Protein AF-A0A9X9F0M6-F1 (afdb_monomer)

Sequence (64 aa):
DALLVNHPNELKFYQSLTPGYQKDWARNLFSVKQEKTREKRLEKMIEILSQGYKTIELFRKKKK

Structure (mmCIF, N/CA/C/O backbone):
data_AF-A0A9X9F0M6-F1
#
_entry.id   AF-A0A9X9F0M6-F1
#
loop_
_atom_site.group_PDB
_atom_site.id
_atom_site.type_symbol
_atom_site.label_atom_id
_atom_site.label_alt_id
_atom_site.label_comp_id
_atom_site.label_asym_id
_atom_site.label_entity_id
_atom_site.label_seq_id
_atom_site.pdbx_PDB_ins_code
_atom_site.Cartn_x
_atom_site.Cartn_y
_atom_site.Cartn_z
_atom_site.occupancy
_atom_site.B_iso_or_equiv
_atom_site.auth_seq_id
_atom_site.auth_comp_id
_atom_site.auth_asym_id
_atom_site.auth_atom_id
_atom_site.pdbx_PDB_model_num
ATOM 1 N N . ASP A 1 1 ? 7.793 -11.130 -11.269 1.00 49.16 1 ASP A N 1
ATOM 2 C CA . ASP A 1 1 ? 8.017 -10.953 -9.821 1.00 49.16 1 ASP A CA 1
ATOM 3 C C . ASP A 1 1 ? 6.806 -10.395 -9.107 1.00 49.16 1 ASP A C 1
ATOM 5 O O . ASP A 1 1 ? 6.211 -9.425 -9.569 1.00 49.16 1 ASP A O 1
ATOM 9 N N . ALA A 1 2 ? 6.416 -11.025 -8.001 1.00 63.47 2 ALA A N 1
ATOM 10 C CA . ALA A 1 2 ? 5.374 -10.503 -7.130 1.00 63.47 2 ALA A CA 1
ATOM 11 C C . ALA A 1 2 ? 5.966 -9.404 -6.227 1.00 63.47 2 ALA A C 1
ATOM 13 O O . ALA A 1 2 ? 6.980 -9.592 -5.563 1.00 63.47 2 ALA A O 1
ATOM 14 N N . LEU A 1 3 ? 5.316 -8.240 -6.231 1.00 70.69 3 LEU A N 1
ATOM 15 C CA . LEU A 1 3 ? 5.816 -6.958 -5.714 1.00 70.69 3 LEU A CA 1
ATOM 16 C C . LEU A 1 3 ? 6.253 -6.960 -4.233 1.00 70.69 3 LEU A C 1
ATOM 18 O O . LEU A 1 3 ? 7.026 -6.101 -3.836 1.00 70.69 3 LEU A O 1
ATOM 22 N N . LEU A 1 4 ? 5.769 -7.901 -3.418 1.00 81.06 4 LEU A N 1
ATOM 23 C CA . LEU A 1 4 ? 5.990 -7.951 -1.964 1.00 81.06 4 LEU A CA 1
ATOM 24 C C . LEU A 1 4 ? 6.380 -9.357 -1.473 1.00 81.06 4 LEU A C 1
ATOM 26 O O . LEU A 1 4 ? 6.064 -9.728 -0.348 1.00 81.06 4 LEU A O 1
ATOM 30 N N . VAL A 1 5 ? 7.046 -10.166 -2.304 1.00 79.56 5 VAL A N 1
ATOM 31 C CA . VAL A 1 5 ? 7.436 -11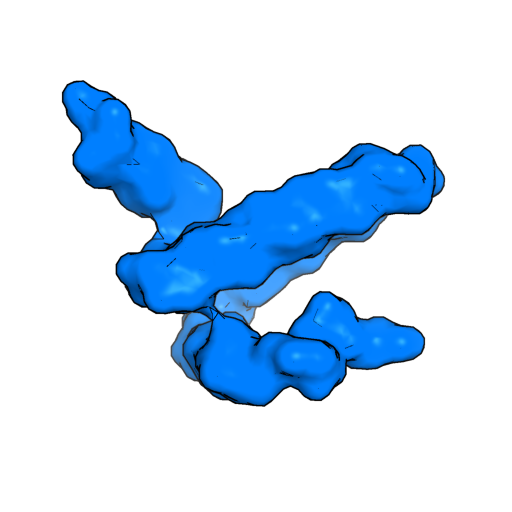.549 -1.938 1.00 79.56 5 VAL A CA 1
ATOM 32 C C . VAL A 1 5 ? 8.261 -11.611 -0.651 1.00 79.56 5 VAL A C 1
ATOM 34 O O . VAL A 1 5 ? 8.052 -12.505 0.162 1.00 79.56 5 VAL A O 1
ATOM 37 N N . ASN A 1 6 ? 9.130 -10.625 -0.424 1.00 88.19 6 ASN A N 1
ATOM 38 C CA . ASN A 1 6 ? 9.984 -10.562 0.767 1.00 88.19 6 ASN A CA 1
ATOM 39 C C . ASN A 1 6 ? 9.277 -9.963 2.001 1.00 88.19 6 ASN A C 1
ATOM 41 O O . ASN A 1 6 ? 9.872 -9.881 3.072 1.00 88.19 6 ASN A O 1
ATOM 45 N N . HIS A 1 7 ? 8.018 -9.539 1.859 1.00 91.12 7 HIS A N 1
ATOM 46 C CA . HIS A 1 7 ? 7.257 -8.783 2.856 1.00 91.12 7 HIS A CA 1
ATOM 47 C C . HIS A 1 7 ? 5.860 -9.403 3.039 1.00 91.12 7 HIS A C 1
A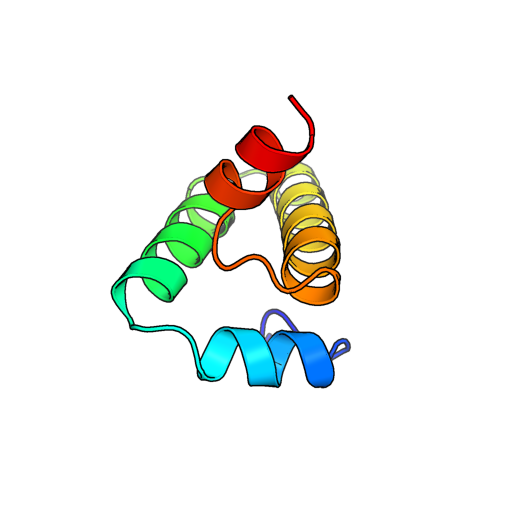TOM 49 O O . HIS A 1 7 ? 4.858 -8.837 2.593 1.00 91.12 7 HIS A O 1
ATOM 55 N N . PRO A 1 8 ? 5.760 -10.604 3.647 1.00 91.81 8 PRO A N 1
ATOM 56 C CA . PRO A 1 8 ? 4.515 -11.375 3.682 1.00 91.81 8 PRO A CA 1
ATOM 57 C C . PRO A 1 8 ? 3.393 -10.692 4.478 1.00 91.81 8 PRO A C 1
ATOM 59 O O . PRO A 1 8 ? 2.218 -10.845 4.139 1.00 91.81 8 PRO A O 1
ATOM 62 N N . ASN A 1 9 ? 3.730 -9.905 5.503 1.00 92.69 9 ASN A N 1
ATOM 63 C CA . ASN A 1 9 ? 2.749 -9.173 6.308 1.00 92.69 9 ASN A CA 1
ATOM 64 C C . ASN A 1 9 ? 2.129 -8.023 5.510 1.00 92.69 9 ASN A C 1
ATOM 66 O O . ASN A 1 9 ? 0.907 -7.875 5.450 1.00 92.69 9 ASN A O 1
ATOM 70 N N . GLU A 1 10 ? 2.974 -7.242 4.845 1.00 93.88 10 GLU A N 1
ATOM 71 C CA . GLU A 1 10 ? 2.582 -6.135 3.985 1.00 93.88 10 GLU A CA 1
ATOM 72 C C . GLU A 1 10 ? 1.835 -6.648 2.753 1.00 93.88 10 GLU A C 1
ATOM 74 O O . GLU A 1 10 ? 0.847 -6.040 2.347 1.00 93.88 10 GLU A O 1
ATOM 79 N N . LEU A 1 11 ? 2.242 -7.796 2.199 1.00 93.38 11 LEU A N 1
ATOM 80 C CA . LEU A 1 11 ? 1.532 -8.473 1.116 1.00 93.38 11 LEU A CA 1
ATOM 81 C C . LEU A 1 11 ? 0.119 -8.869 1.546 1.00 93.38 11 LEU A C 1
ATOM 83 O O . LEU A 1 11 ? -0.837 -8.572 0.831 1.00 93.38 11 LEU A O 1
ATOM 87 N N . LYS A 1 12 ? -0.036 -9.492 2.719 1.00 93.19 12 LYS A N 1
ATOM 88 C CA . LYS A 1 12 ? -1.348 -9.874 3.258 1.00 93.19 12 LYS A CA 1
ATOM 89 C C . LYS A 1 12 ? -2.230 -8.648 3.501 1.00 93.19 12 LYS A C 1
ATOM 91 O O . LYS A 1 12 ? -3.405 -8.649 3.134 1.00 93.19 12 LYS A O 1
ATOM 96 N N . PHE A 1 13 ? -1.664 -7.584 4.069 1.00 94.50 13 PHE A N 1
ATOM 97 C CA . PHE A 1 13 ? -2.379 -6.326 4.274 1.00 94.50 13 PHE A CA 1
ATOM 98 C C . PHE A 1 13 ? -2.808 -5.704 2.940 1.00 94.50 13 PHE A C 1
ATOM 100 O O . PHE A 1 13 ? -3.981 -5.385 2.760 1.00 94.50 13 PHE A O 1
ATOM 107 N N . TYR A 1 14 ? -1.900 -5.623 1.968 1.00 93.81 14 TYR A N 1
ATOM 108 C CA . TYR A 1 14 ? -2.186 -5.147 0.618 1.00 93.81 14 TYR A CA 1
ATOM 109 C C . TYR A 1 14 ? -3.293 -5.960 -0.074 1.00 93.81 14 TYR A C 1
ATOM 111 O O . TYR A 1 14 ? -4.220 -5.383 -0.644 1.00 93.81 14 TYR A O 1
ATOM 119 N N . GLN A 1 15 ? -3.247 -7.291 0.023 1.00 92.50 15 GLN A N 1
ATOM 120 C CA . GLN A 1 15 ? -4.270 -8.187 -0.526 1.00 92.50 15 GLN A CA 1
ATOM 121 C C . GLN A 1 15 ? -5.643 -7.989 0.129 1.00 92.50 15 GLN A C 1
ATOM 123 O O . GLN A 1 15 ? -6.658 -8.134 -0.546 1.00 92.50 15 GLN A O 1
ATOM 128 N N . SER A 1 16 ? -5.685 -7.600 1.407 1.00 94.38 16 SER A N 1
ATOM 129 C CA . SER A 1 16 ? -6.933 -7.273 2.112 1.00 94.38 16 SER A CA 1
ATOM 130 C C . SER A 1 16 ? -7.523 -5.901 1.757 1.00 94.38 16 SER A C 1
ATOM 132 O O . SER A 1 16 ? -8.665 -5.607 2.117 1.00 94.38 16 SER A O 1
ATOM 134 N N . LEU A 1 17 ? -6.770 -5.037 1.064 1.00 94.56 17 LEU A N 1
ATOM 135 C CA . LEU A 1 17 ? -7.278 -3.738 0.635 1.00 94.56 17 LEU A CA 1
ATOM 136 C C . LEU A 1 17 ? -8.361 -3.905 -0.434 1.00 94.56 17 LEU A C 1
ATOM 138 O O . LEU A 1 17 ? -8.276 -4.759 -1.311 1.00 94.56 17 LEU A O 1
ATOM 142 N N . THR A 1 18 ? -9.346 -3.006 -0.431 1.00 96.06 18 THR A N 1
ATOM 143 C CA . THR A 1 18 ? -10.325 -2.944 -1.522 1.00 96.06 18 THR A CA 1
ATOM 144 C C . THR A 1 18 ? -9.628 -2.662 -2.863 1.00 96.06 18 THR A C 1
ATOM 146 O O . THR A 1 18 ? -8.672 -1.873 -2.878 1.00 96.06 18 THR A O 1
ATOM 149 N N . PRO A 1 19 ? -10.143 -3.172 -4.000 1.00 94.19 19 PRO A N 1
ATOM 150 C CA . PRO A 1 19 ? -9.498 -3.040 -5.311 1.00 94.19 19 PRO A CA 1
ATOM 151 C C . PRO A 1 19 ? -9.124 -1.606 -5.716 1.00 94.19 19 PRO A C 1
ATOM 153 O O . PRO A 1 19 ? -8.151 -1.405 -6.439 1.00 94.19 19 PRO A O 1
ATOM 156 N N . GLY A 1 20 ? -9.863 -0.594 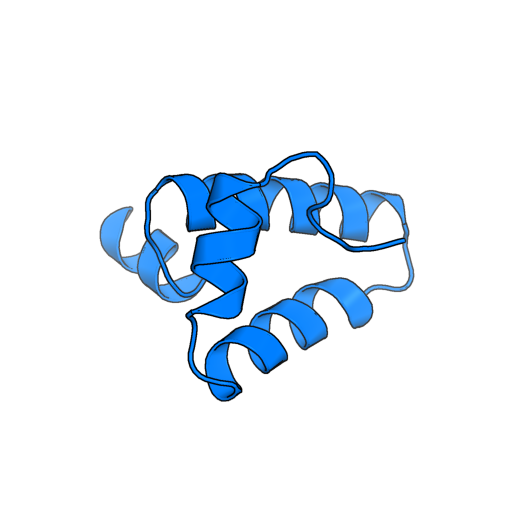-5.245 1.00 95.94 20 GLY A N 1
ATOM 157 C CA . GLY A 1 20 ? -9.536 0.816 -5.485 1.00 95.94 20 GLY A CA 1
ATOM 158 C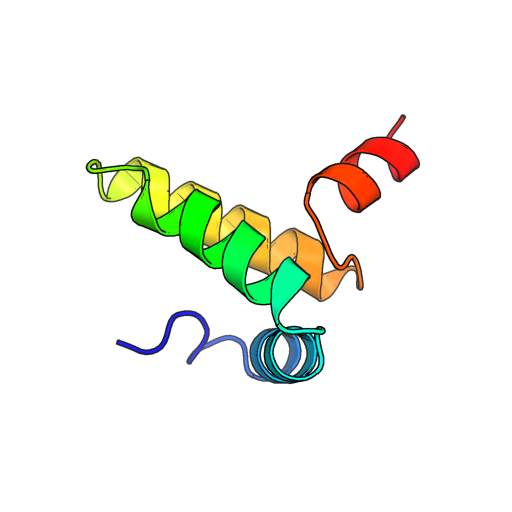 C . GLY A 1 20 ? -8.158 1.220 -4.948 1.00 95.94 20 GLY A C 1
ATOM 159 O O . GLY A 1 20 ? -7.370 1.819 -5.674 1.00 95.94 20 GLY A O 1
ATOM 160 N N . TYR A 1 21 ? -7.828 0.828 -3.715 1.00 95.00 21 TYR A N 1
ATOM 161 C CA . TYR A 1 21 ? -6.526 1.128 -3.109 1.00 95.00 21 TYR A CA 1
ATOM 162 C C . TYR A 1 21 ? -5.391 0.328 -3.753 1.00 95.00 21 TYR A C 1
ATOM 164 O O . TYR A 1 21 ? -4.305 0.861 -3.958 1.00 95.00 21 TYR A O 1
ATOM 172 N N . GLN A 1 22 ? -5.643 -0.930 -4.130 1.00 93.62 22 GLN A N 1
ATOM 173 C CA . GLN A 1 22 ? -4.661 -1.736 -4.861 1.00 93.62 22 GLN A CA 1
ATOM 174 C C . GLN A 1 22 ? -4.315 -1.100 -6.216 1.00 93.62 22 GLN A C 1
ATOM 176 O O . GLN A 1 22 ? -3.144 -0.972 -6.573 1.00 93.62 22 GLN A O 1
ATOM 181 N N . LYS A 1 23 ? -5.329 -0.623 -6.953 1.00 94.00 23 LYS A N 1
ATOM 182 C CA . LYS A 1 23 ? -5.135 0.097 -8.221 1.00 94.00 23 LYS A CA 1
ATOM 183 C C . LYS A 1 23 ? -4.354 1.397 -8.048 1.00 94.00 23 LYS A C 1
ATOM 185 O O . LYS A 1 23 ? -3.563 1.726 -8.928 1.00 94.00 23 LYS A O 1
ATOM 190 N N . ASP A 1 24 ? -4.554 2.122 -6.950 1.00 94.31 24 ASP A N 1
ATOM 191 C CA . ASP A 1 24 ? -3.807 3.353 -6.669 1.00 94.31 24 ASP A CA 1
ATOM 192 C C . ASP A 1 24 ? -2.305 3.079 -6.482 1.00 94.31 24 ASP A C 1
ATOM 194 O O . ASP A 1 24 ? -1.466 3.702 -7.137 1.00 94.31 24 ASP A O 1
ATOM 198 N N . TRP A 1 25 ? -1.963 2.055 -5.693 1.00 93.56 25 TRP A N 1
ATOM 199 C CA . TRP A 1 25 ? -0.580 1.594 -5.535 1.00 93.56 25 TRP A CA 1
ATOM 200 C C . TRP A 1 25 ? 0.033 1.107 -6.844 1.00 93.56 25 TRP A C 1
ATOM 202 O O . TRP A 1 25 ? 1.142 1.516 -7.195 1.00 93.56 25 TRP A O 1
ATOM 212 N N . ALA A 1 26 ? -0.698 0.287 -7.603 1.00 92.06 26 ALA A N 1
ATOM 213 C CA . ALA A 1 26 ? -0.252 -0.179 -8.909 1.00 92.06 26 ALA A CA 1
ATOM 214 C C . ALA A 1 26 ? 0.006 1.003 -9.857 1.00 92.06 26 ALA A C 1
ATOM 216 O O . ALA A 1 26 ? 1.065 1.081 -10.477 1.00 92.06 26 ALA A O 1
ATOM 217 N N . ARG A 1 27 ? -0.904 1.983 -9.923 1.00 92.44 27 ARG A N 1
ATOM 218 C CA . ARG A 1 27 ? -0.707 3.202 -10.719 1.00 92.44 27 ARG A CA 1
ATOM 219 C C . ARG A 1 27 ? 0.553 3.944 -10.283 1.00 92.44 27 ARG A C 1
ATOM 221 O O . ARG A 1 27 ? 1.332 4.354 -11.138 1.00 92.44 27 ARG A O 1
ATOM 228 N N . ASN A 1 28 ? 0.786 4.089 -8.981 1.00 90.19 28 ASN A N 1
ATOM 229 C CA . ASN A 1 28 ? 1.978 4.757 -8.469 1.00 90.19 28 ASN A CA 1
ATOM 230 C C . ASN A 1 28 ? 3.267 4.026 -8.883 1.00 90.19 28 ASN A C 1
ATOM 232 O O . ASN A 1 28 ? 4.205 4.653 -9.368 1.00 90.19 28 ASN A O 1
ATOM 236 N N . LEU A 1 29 ? 3.315 2.703 -8.770 1.00 90.88 29 LEU A N 1
ATOM 237 C CA . LEU A 1 29 ? 4.513 1.917 -9.076 1.00 90.88 29 LEU A CA 1
ATOM 238 C C . LEU A 1 29 ? 4.776 1.773 -10.580 1.00 90.88 29 LEU A C 1
ATOM 240 O O . LEU A 1 29 ? 5.912 1.927 -11.028 1.00 90.88 29 LEU A O 1
ATOM 244 N N . PHE A 1 30 ? 3.739 1.513 -11.376 1.00 89.06 30 PHE A N 1
ATOM 245 C CA . PHE A 1 30 ? 3.879 1.228 -12.806 1.00 89.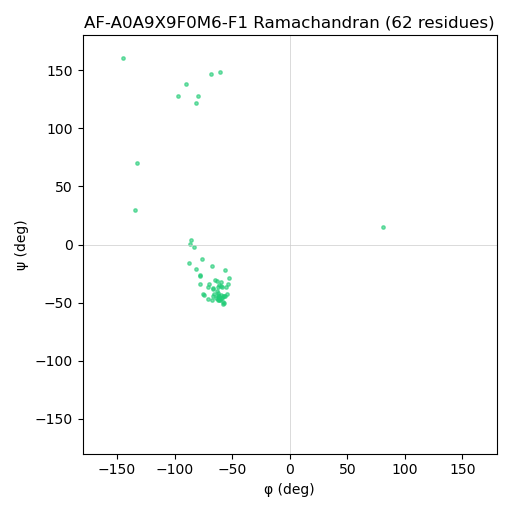06 30 PHE A CA 1
ATOM 246 C C . PHE A 1 30 ? 3.882 2.481 -13.687 1.00 89.06 30 PHE A C 1
ATOM 248 O O . PHE A 1 30 ? 4.348 2.417 -14.822 1.00 89.06 30 PHE A O 1
ATOM 255 N N . SER A 1 31 ? 3.441 3.637 -13.177 1.00 91.06 31 SER A N 1
ATOM 256 C CA . SER A 1 31 ? 3.494 4.900 -13.930 1.00 91.06 31 SER A CA 1
ATOM 257 C C . SER A 1 31 ? 4.922 5.403 -14.174 1.00 91.06 31 SER A C 1
ATOM 259 O O . SER A 1 31 ? 5.118 6.246 -15.049 1.00 91.06 31 SER A O 1
ATOM 261 N N . VAL A 1 32 ? 5.918 4.936 -13.415 1.00 92.38 32 VAL A N 1
ATOM 262 C CA . VAL A 1 32 ? 7.323 5.323 -13.610 1.00 92.38 32 VAL A CA 1
ATOM 263 C C . VAL A 1 32 ? 8.074 4.295 -14.448 1.00 92.38 32 VAL A C 1
ATOM 265 O O . VAL A 1 32 ? 8.089 3.101 -14.142 1.00 92.38 32 VAL A O 1
ATOM 268 N N . LYS A 1 33 ? 8.735 4.796 -15.499 1.00 90.62 33 LYS A N 1
ATOM 269 C CA . LYS A 1 33 ? 9.597 4.014 -16.399 1.00 90.62 33 LYS A CA 1
ATOM 270 C C . LYS A 1 33 ? 10.972 3.717 -15.794 1.00 90.62 33 LYS A C 1
ATOM 272 O O . LYS A 1 33 ? 11.586 2.722 -16.147 1.00 90.62 33 LYS A O 1
ATOM 277 N N . GLN A 1 34 ? 11.449 4.577 -14.894 1.00 95.25 34 GLN A N 1
ATOM 278 C CA . GLN A 1 34 ? 12.759 4.427 -14.270 1.00 95.25 34 GLN A CA 1
ATOM 279 C C . GLN A 1 34 ? 12.700 3.433 -13.108 1.00 95.25 34 GLN A C 1
ATOM 281 O O . GLN A 1 34 ? 11.988 3.665 -12.128 1.00 95.25 34 GLN A O 1
ATOM 286 N N . GLU A 1 35 ? 13.503 2.376 -13.200 1.00 90.38 35 GLU A N 1
ATOM 287 C CA . GLU A 1 35 ? 13.571 1.293 -12.214 1.00 90.38 35 GLU A CA 1
ATOM 288 C C . GLU A 1 35 ? 13.935 1.800 -10.816 1.00 90.38 35 GLU A C 1
ATOM 290 O O . GLU A 1 35 ? 13.144 1.643 -9.892 1.00 90.38 35 GLU A O 1
ATOM 295 N N . LYS A 1 36 ? 15.014 2.581 -10.691 1.00 92.25 36 LYS A N 1
ATOM 296 C CA . LYS A 1 36 ? 15.435 3.190 -9.416 1.00 92.25 36 LYS A CA 1
ATOM 297 C C . LYS A 1 36 ? 14.337 3.996 -8.713 1.00 92.25 36 LYS A C 1
ATOM 299 O O . LYS A 1 36 ? 14.269 4.062 -7.487 1.00 92.25 36 LYS A O 1
ATOM 304 N N . THR A 1 37 ? 13.467 4.651 -9.482 1.00 93.25 37 THR A N 1
ATOM 305 C CA . THR A 1 37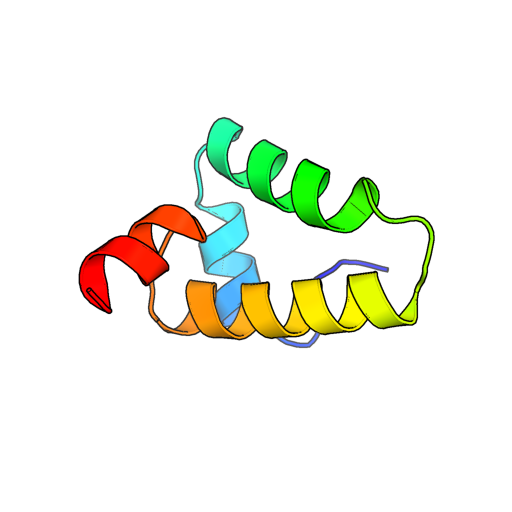 ? 12.341 5.417 -8.924 1.00 93.25 37 THR A CA 1
ATOM 306 C C . THR A 1 37 ? 11.201 4.495 -8.499 1.00 93.25 37 THR A C 1
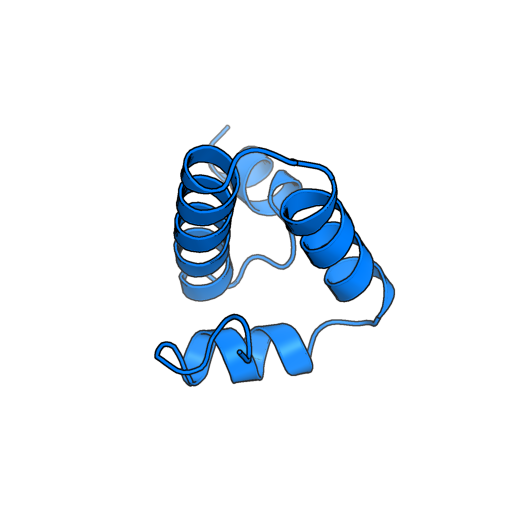ATOM 308 O O . THR A 1 37 ? 10.521 4.775 -7.511 1.00 93.25 37 THR A O 1
ATOM 311 N N . ARG A 1 38 ? 10.994 3.389 -9.219 1.00 92.38 38 ARG A N 1
ATOM 312 C CA . ARG A 1 38 ? 10.035 2.346 -8.852 1.00 92.38 38 ARG A CA 1
ATOM 313 C C . ARG A 1 38 ? 10.453 1.629 -7.571 1.00 92.38 38 ARG A C 1
ATOM 315 O O . ARG A 1 38 ? 9.605 1.475 -6.702 1.00 92.38 38 ARG A O 1
ATOM 322 N N . GLU A 1 39 ? 11.727 1.281 -7.423 1.00 91.94 39 GLU A N 1
ATOM 323 C CA . GLU A 1 39 ? 12.276 0.671 -6.203 1.00 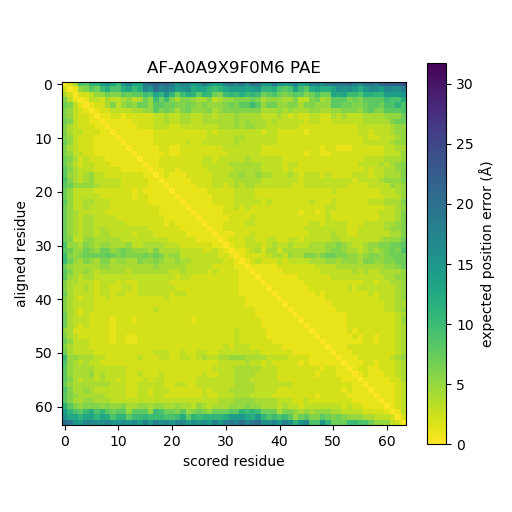91.94 39 GLU A CA 1
ATOM 324 C C . GLU A 1 39 ? 12.026 1.563 -4.985 1.00 91.94 39 GLU A C 1
ATOM 326 O O . GLU A 1 39 ? 11.376 1.141 -4.035 1.00 91.94 39 GLU A O 1
ATOM 331 N N . LYS A 1 40 ? 12.373 2.853 -5.069 1.00 93.62 40 LYS A N 1
ATOM 332 C CA . LYS A 1 40 ? 12.091 3.813 -3.987 1.00 93.62 40 LYS A CA 1
ATOM 333 C C . LYS A 1 40 ? 10.606 3.930 -3.645 1.00 93.62 40 LYS A C 1
ATOM 335 O O . LYS A 1 40 ? 10.242 4.141 -2.490 1.00 93.62 40 LYS A O 1
ATOM 340 N N . ARG A 1 41 ? 9.722 3.851 -4.647 1.00 93.88 41 ARG A N 1
ATOM 341 C CA . ARG A 1 41 ? 8.265 3.857 -4.428 1.00 93.88 41 ARG A CA 1
ATOM 342 C C . ARG A 1 41 ? 7.794 2.563 -3.770 1.00 93.88 41 ARG A C 1
ATOM 344 O O . ARG A 1 41 ? 6.876 2.623 -2.957 1.00 93.88 41 ARG A O 1
ATOM 351 N N . LEU A 1 42 ? 8.420 1.434 -4.084 1.00 93.31 42 LEU A N 1
ATOM 352 C CA . LEU A 1 42 ? 8.150 0.156 -3.441 1.00 93.31 42 LEU A CA 1
ATOM 353 C C . LEU A 1 42 ? 8.591 0.165 -1.976 1.00 93.31 42 LEU A C 1
ATOM 355 O O . LEU A 1 42 ? 7.792 -0.163 -1.107 1.00 93.31 42 LEU A O 1
ATOM 359 N N . GLU A 1 43 ? 9.800 0.635 -1.679 1.00 93.69 43 GLU A N 1
ATOM 360 C CA . GLU A 1 43 ? 10.274 0.811 -0.299 1.00 93.69 43 GLU A CA 1
ATOM 361 C C . GLU A 1 43 ? 9.321 1.710 0.501 1.00 93.69 43 GLU A C 1
ATOM 363 O O . GLU A 1 43 ? 8.910 1.381 1.614 1.00 93.69 43 GLU A O 1
ATOM 368 N N . LYS A 1 44 ? 8.875 2.815 -0.111 1.00 94.50 44 LYS A N 1
ATOM 369 C CA . LYS A 1 44 ? 7.863 3.708 0.466 1.00 94.50 44 LYS A CA 1
ATOM 370 C C . LYS A 1 44 ? 6.542 2.982 0.734 1.00 94.50 44 LYS A C 1
ATOM 372 O O . LYS A 1 44 ? 5.918 3.212 1.765 1.00 94.50 44 LYS A O 1
ATOM 377 N N . MET A 1 45 ? 6.091 2.149 -0.203 1.00 94.75 45 MET A N 1
ATOM 378 C CA . MET A 1 45 ? 4.871 1.358 -0.061 1.00 94.75 45 MET A CA 1
ATOM 379 C C . MET A 1 45 ? 4.977 0.402 1.122 1.00 94.75 45 MET A C 1
ATOM 381 O O . MET A 1 45 ? 4.077 0.385 1.955 1.00 94.75 45 MET A O 1
ATOM 385 N N . ILE A 1 46 ? 6.087 -0.325 1.232 1.00 94.81 46 ILE A N 1
ATOM 386 C CA . ILE A 1 46 ? 6.360 -1.245 2.340 1.00 94.81 46 ILE A CA 1
ATOM 387 C C . ILE A 1 46 ? 6.323 -0.494 3.677 1.00 94.81 46 ILE A C 1
ATOM 389 O O . ILE A 1 46 ? 5.571 -0.886 4.563 1.00 94.81 46 ILE A O 1
ATOM 393 N N . GLU A 1 47 ? 7.028 0.638 3.800 1.00 94.75 47 GLU A N 1
ATOM 394 C CA . GLU A 1 47 ? 7.022 1.485 5.009 1.00 94.75 47 GLU A CA 1
ATOM 395 C C . GLU A 1 47 ? 5.598 1.897 5.426 1.00 94.75 47 GLU A C 1
ATOM 397 O O . GLU A 1 47 ? 5.249 1.903 6.609 1.00 94.75 47 GLU A O 1
ATOM 402 N N . ILE A 1 48 ? 4.768 2.268 4.453 1.00 95.00 48 ILE A N 1
ATOM 403 C CA . ILE A 1 48 ? 3.411 2.775 4.680 1.00 95.00 48 ILE A CA 1
ATOM 404 C C . ILE A 1 48 ? 2.456 1.643 5.074 1.00 95.00 48 ILE A C 1
ATOM 406 O O . ILE A 1 48 ? 1.670 1.806 6.011 1.00 95.00 48 ILE A O 1
ATOM 410 N N . LEU A 1 49 ? 2.532 0.500 4.388 1.00 95.00 49 LEU A N 1
ATOM 411 C CA . LEU A 1 49 ? 1.725 -0.681 4.699 1.00 95.00 49 LEU A CA 1
ATOM 412 C C . LEU A 1 49 ? 2.114 -1.279 6.055 1.00 95.00 49 LEU A C 1
ATOM 414 O O . LEU A 1 49 ? 1.227 -1.656 6.815 1.00 95.00 49 LEU A O 1
ATOM 418 N N . SER A 1 50 ? 3.407 -1.290 6.389 1.00 94.62 50 SER A N 1
ATOM 419 C CA . SER A 1 50 ? 3.926 -1.746 7.686 1.00 94.62 50 SER A CA 1
ATOM 420 C C . SER A 1 50 ? 3.359 -0.930 8.856 1.00 94.62 50 SER A C 1
ATOM 422 O O . SER A 1 50 ? 3.075 -1.460 9.926 1.00 94.62 50 SER A O 1
ATOM 424 N N . GLN A 1 51 ? 3.075 0.356 8.630 1.00 94.50 51 GLN A N 1
ATOM 425 C CA . GLN A 1 51 ? 2.413 1.221 9.611 1.00 94.50 51 GLN A CA 1
ATOM 426 C C . GLN A 1 51 ? 0.871 1.153 9.573 1.00 94.50 51 GLN A C 1
ATOM 428 O O . GLN A 1 51 ? 0.199 1.900 10.288 1.00 94.50 51 GLN A O 1
ATOM 433 N N . GLY A 1 52 ? 0.291 0.282 8.741 1.00 94.06 52 GLY A N 1
ATOM 434 C CA . GLY A 1 52 ? -1.152 0.040 8.662 1.00 94.06 52 GLY A CA 1
ATOM 435 C C . GLY A 1 52 ? -1.941 1.060 7.835 1.00 94.06 52 GLY A C 1
ATOM 436 O O . GLY A 1 52 ? -3.171 1.113 7.926 1.00 94.06 52 GLY A O 1
ATOM 437 N N . TYR A 1 53 ? -1.281 1.884 7.017 1.00 95.88 53 TYR A N 1
ATOM 438 C CA . TYR A 1 53 ? -1.979 2.844 6.161 1.00 95.88 53 TYR A CA 1
ATOM 439 C C . TYR A 1 53 ? -2.317 2.253 4.799 1.00 95.88 53 TYR A C 1
ATOM 441 O O . TYR A 1 53 ? -1.495 1.627 4.136 1.00 95.88 53 TYR A O 1
ATOM 449 N N . LYS A 1 54 ? -3.530 2.544 4.328 1.00 94.06 54 LYS A N 1
ATOM 450 C CA . LYS A 1 54 ? -4.041 2.033 3.048 1.00 94.06 54 LYS A CA 1
ATOM 451 C C . LYS A 1 54 ? -3.488 2.790 1.836 1.00 94.06 54 LYS A C 1
ATOM 453 O O . LYS A 1 54 ? -3.429 2.229 0.747 1.00 94.06 54 LYS A O 1
ATOM 458 N N . THR A 1 55 ? -3.094 4.054 2.015 1.00 93.56 55 THR A N 1
ATOM 459 C CA . THR A 1 55 ? -2.599 4.939 0.948 1.00 93.56 55 THR A CA 1
ATOM 460 C C . THR A 1 55 ? -1.498 5.870 1.449 1.00 93.56 55 THR A C 1
ATOM 462 O O . THR A 1 55 ? -1.394 6.159 2.645 1.00 93.56 55 THR A O 1
ATOM 465 N N . ILE A 1 56 ? -0.719 6.415 0.509 1.00 92.12 56 ILE A N 1
ATOM 466 C CA . ILE A 1 56 ? 0.292 7.447 0.786 1.00 92.12 56 ILE A CA 1
ATOM 467 C C . ILE A 1 56 ? -0.343 8.701 1.394 1.00 92.12 56 ILE A C 1
ATOM 469 O O . ILE A 1 56 ? 0.252 9.343 2.259 1.00 92.12 56 ILE A O 1
ATOM 473 N N . GLU A 1 57 ? -1.552 9.057 0.965 1.00 91.88 57 GLU A N 1
ATOM 474 C CA . GLU A 1 57 ? -2.250 10.232 1.482 1.00 91.88 57 GLU A CA 1
ATOM 475 C C . GLU A 1 57 ? -2.625 10.091 2.956 1.00 91.88 57 GLU A C 1
ATOM 477 O O . GLU A 1 57 ? -2.419 11.031 3.722 1.00 91.88 57 GLU A O 1
ATOM 482 N N . LEU A 1 58 ? -3.121 8.923 3.378 1.00 92.81 58 LEU A N 1
ATOM 483 C CA . LEU A 1 58 ? -3.447 8.669 4.785 1.00 92.81 58 LEU A CA 1
ATOM 484 C C . LEU A 1 58 ? -2.199 8.746 5.671 1.00 92.81 58 LEU A C 1
ATOM 486 O O . LEU A 1 58 ? -2.247 9.331 6.753 1.00 92.81 58 LEU A O 1
ATOM 490 N N . PHE A 1 59 ? -1.071 8.226 5.184 1.00 93.94 59 PHE A N 1
ATOM 491 C CA . PHE A 1 59 ? 0.214 8.350 5.867 1.00 93.94 59 PHE A CA 1
ATOM 492 C C . PHE A 1 59 ? 0.656 9.810 6.006 1.00 93.94 59 PHE A C 1
ATOM 494 O O . PHE A 1 59 ? 1.024 10.252 7.094 1.00 93.94 59 PHE A O 1
ATOM 501 N N . ARG A 1 60 ? 0.564 10.589 4.920 1.00 91.69 60 ARG A N 1
ATOM 502 C CA . ARG A 1 60 ? 0.908 12.018 4.925 1.00 91.69 60 ARG A CA 1
ATOM 503 C C . ARG A 1 60 ? 0.012 12.823 5.858 1.00 91.69 60 ARG A C 1
ATOM 505 O O . ARG A 1 60 ? 0.531 13.672 6.567 1.00 91.69 60 ARG A O 1
ATOM 512 N N . LYS A 1 61 ? -1.297 12.553 5.879 1.00 92.69 61 LYS A N 1
ATOM 513 C CA . LYS A 1 61 ? -2.254 13.251 6.750 1.00 92.69 61 LYS A CA 1
ATOM 514 C C . LYS A 1 61 ? -1.956 13.061 8.235 1.00 92.69 61 LYS A C 1
ATOM 516 O O . LYS A 1 61 ? -2.175 13.994 8.983 1.00 92.69 61 LYS A O 1
ATOM 521 N N . LYS A 1 62 ? -1.459 11.892 8.661 1.00 88.75 62 LYS A N 1
ATOM 522 C CA . LYS A 1 62 ? -1.113 11.653 10.077 1.00 88.75 62 LYS A CA 1
ATOM 523 C C . LYS A 1 62 ? 0.259 12.218 10.473 1.00 88.75 62 LYS A C 1
ATOM 525 O O . LYS A 1 62 ? 0.520 12.389 11.654 1.00 88.75 62 LYS A O 1
ATOM 530 N N . LYS A 1 63 ? 1.154 12.449 9.505 1.00 78.56 63 LYS A N 1
ATOM 531 C CA . LYS A 1 63 ? 2.470 13.082 9.727 1.00 78.56 63 LYS A CA 1
ATOM 532 C C . LYS A 1 63 ? 2.426 14.616 9.668 1.00 78.56 63 LYS A C 1
ATOM 534 O O . LYS A 1 63 ? 3.477 15.244 9.770 1.00 78.56 63 LYS A O 1
ATOM 539 N N . LYS A 1 64 ? 1.248 15.188 9.438 1.00 65.38 64 LYS A N 1
ATOM 540 C CA . LYS A 1 64 ? 1.003 16.622 9.328 1.00 65.38 64 LYS A CA 1
ATOM 541 C C . LYS A 1 64 ? 0.258 17.089 10.567 1.00 65.38 64 LYS A C 1
ATOM 543 O O . LYS A 1 64 ? 0.543 18.225 10.988 1.00 65.38 64 LYS A O 1
#

Organism: Bacillus cereus (NCBI:txid1396)

Foldseek 3Di:
DPLQPVPVQLVVLLVPDDVVLVVVLVCCLVVDPDPVSSVVSSVVSSVCSVVVHSDPVVVVVV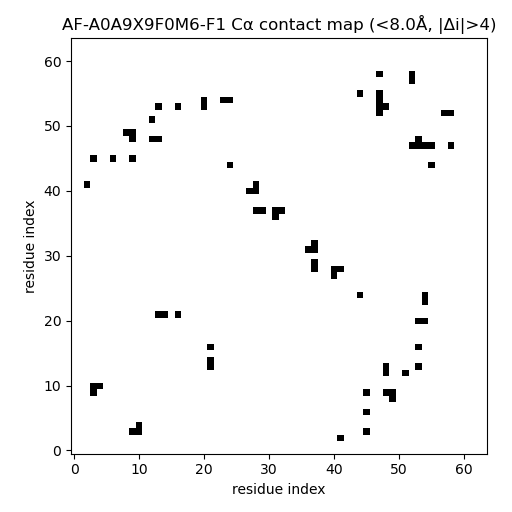VD

Secondary structure (DSSP, 8-state):
--TTTT-HHHHHHHHHS-HHHHHHHHHHHHT---HHHHHHHHHHHHHHHHTT-SSHHHHHHHT-

pLDDT: mean 90.57, std 8.28, range [49.16, 96.06]

Radius of gyration: 11.31 Å; Cα contacts (8 Å, |Δi|>4): 40; chains: 1; bounding box: 26×28×26 Å

Mean predicted aligned error: 3.54 Å

Solvent-accessible surface area (backbone atoms only — not comparable to full-atom values): 3825 Å² total; per-residue (Å²): 135,70,97,40,76,94,36,62,67,41,38,53,53,54,68,71,44,58,69,69,48,48,51,50,53,48,49,64,42,66,72,46,89,50,62,76,61,27,52,54,47,48,54,52,46,51,59,40,36,70,72,71,34,81,44,73,64,60,49,51,62,74,78,104